Protein AF-A0A8T4PEE3-F1 (afdb_monomer_lite)

Radius of gyration: 17.76 Å; chains: 1; bounding box: 45×30×42 Å

Structure (mmCIF, N/CA/C/O backbone):
data_AF-A0A8T4PEE3-F1
#
_entry.id   AF-A0A8T4PEE3-F1
#
loop_
_atom_site.group_PDB
_atom_site.id
_atom_site.type_symbol
_atom_site.label_atom_id
_atom_site.label_alt_id
_atom_site.label_comp_id
_atom_site.label_asym_id
_atom_site.label_entity_id
_atom_site.label_seq_id
_atom_site.pdbx_PDB_ins_code
_atom_site.Cartn_x
_atom_site.Cartn_y
_atom_site.Cartn_z
_atom_site.occupancy
_atom_site.B_iso_or_equiv
_atom_site.auth_seq_id
_atom_site.auth_comp_id
_atom_site.auth_asym_id
_atom_site.auth_atom_id
_atom_site.pdbx_PDB_model_num
ATOM 1 N N . THR A 1 1 ? 5.081 8.272 -14.768 1.00 90.62 1 THR A N 1
ATOM 2 C CA . THR A 1 1 ? 3.658 8.256 -15.190 1.00 90.62 1 THR A CA 1
ATOM 3 C C . THR A 1 1 ? 3.079 6.854 -15.127 1.00 90.62 1 THR A C 1
ATOM 5 O O . THR A 1 1 ? 3.819 5.908 -14.892 1.00 90.62 1 THR A O 1
ATOM 8 N N . SER A 1 2 ? 1.758 6.675 -15.282 1.00 89.69 2 SER A N 1
ATOM 9 C CA . SER A 1 2 ? 1.177 5.319 -15.369 1.00 89.69 2 SER A CA 1
ATOM 10 C C . SER A 1 2 ? 1.659 4.556 -16.602 1.00 89.69 2 SER A C 1
ATOM 12 O O . SER A 1 2 ? 1.736 3.332 -16.565 1.00 89.69 2 SER A O 1
ATOM 14 N N . ASP A 1 3 ? 1.981 5.282 -17.671 1.00 93.00 3 ASP A N 1
ATOM 15 C CA . ASP A 1 3 ? 2.460 4.705 -18.924 1.00 93.00 3 ASP A CA 1
ATOM 16 C C . ASP A 1 3 ? 3.915 4.253 -18.788 1.00 93.00 3 ASP A C 1
ATOM 18 O O . ASP A 1 3 ? 4.236 3.140 -19.185 1.00 93.00 3 ASP A O 1
ATOM 22 N N . GLU A 1 4 ? 4.760 5.026 -18.096 1.00 94.25 4 GLU A N 1
ATOM 23 C CA . GLU A 1 4 ? 6.099 4.566 -17.691 1.00 94.25 4 GLU A CA 1
ATOM 24 C C . GLU A 1 4 ? 6.039 3.278 -16.862 1.00 94.25 4 GLU A C 1
ATOM 26 O O . GLU A 1 4 ? 6.769 2.335 -17.148 1.00 94.25 4 GLU A O 1
ATOM 31 N N . VAL A 1 5 ? 5.145 3.198 -15.867 1.00 94.38 5 VAL A N 1
ATOM 32 C CA . VAL A 1 5 ? 4.981 1.971 -15.066 1.00 94.38 5 VAL A CA 1
ATOM 33 C C . VAL A 1 5 ? 4.550 0.798 -15.949 1.00 94.38 5 VAL A C 1
ATOM 35 O O . VAL A 1 5 ? 5.030 -0.315 -15.763 1.00 94.38 5 VAL A O 1
ATOM 38 N N . CYS A 1 6 ? 3.667 1.033 -16.922 1.00 95.69 6 CYS A N 1
ATOM 39 C CA . CYS A 1 6 ? 3.256 0.012 -17.883 1.00 95.69 6 CYS A CA 1
ATOM 40 C C . CYS A 1 6 ? 4.456 -0.516 -18.685 1.00 95.69 6 CYS A C 1
ATOM 42 O O . CYS A 1 6 ? 4.667 -1.727 -18.741 1.00 95.69 6 CYS A O 1
ATOM 44 N N . SER A 1 7 ? 5.274 0.388 -19.232 1.00 96.31 7 SER A N 1
ATOM 45 C CA . SER A 1 7 ? 6.491 0.036 -19.967 1.00 96.31 7 SER A CA 1
ATOM 46 C C . SER A 1 7 ? 7.468 -0.759 -19.099 1.00 96.31 7 SER A C 1
ATOM 48 O O . SER A 1 7 ? 7.923 -1.816 -19.519 1.00 96.31 7 SER A O 1
ATOM 50 N N . LEU A 1 8 ? 7.719 -0.321 -17.860 1.00 96.00 8 LEU A N 1
ATOM 51 C CA . LEU A 1 8 ? 8.599 -1.032 -16.924 1.00 96.00 8 LEU A CA 1
ATOM 52 C C . LEU A 1 8 ? 8.090 -2.444 -16.606 1.00 96.00 8 LEU A C 1
ATOM 54 O O . LEU A 1 8 ? 8.864 -3.394 -16.619 1.00 96.00 8 LEU A O 1
ATOM 58 N N . VAL A 1 9 ? 6.782 -2.611 -16.380 1.00 95.81 9 VAL A N 1
ATOM 59 C CA . VAL A 1 9 ? 6.176 -3.931 -16.131 1.00 95.81 9 VAL A CA 1
ATOM 60 C C . VAL A 1 9 ? 6.319 -4.855 -17.341 1.00 95.81 9 VAL A C 1
ATOM 62 O O . VAL A 1 9 ? 6.520 -6.057 -17.173 1.00 95.81 9 VAL A O 1
ATOM 65 N N . ILE A 1 10 ? 6.192 -4.321 -18.556 1.00 96.75 10 ILE A N 1
ATOM 66 C CA . ILE A 1 10 ? 6.371 -5.087 -19.793 1.00 96.75 10 ILE A CA 1
ATOM 67 C C . ILE A 1 10 ? 7.819 -5.562 -19.924 1.00 96.75 10 ILE A C 1
ATOM 69 O O . ILE A 1 10 ? 8.039 -6.742 -20.198 1.00 96.75 10 ILE A O 1
ATOM 73 N N . GLU A 1 11 ? 8.788 -4.674 -19.706 1.00 97.75 11 GLU A N 1
ATOM 74 C CA . GLU A 1 11 ? 10.210 -5.010 -19.810 1.00 97.75 11 GLU A CA 1
ATOM 75 C C . GLU A 1 11 ? 10.644 -6.020 -18.738 1.00 97.75 11 GLU A C 1
ATOM 77 O O . GLU A 1 11 ? 11.263 -7.029 -19.073 1.00 97.75 11 GLU A O 1
ATOM 82 N N . GLU A 1 12 ? 10.217 -5.843 -17.485 1.00 97.25 12 GLU A N 1
ATOM 83 C CA . GLU A 1 12 ? 10.487 -6.800 -16.399 1.00 97.25 12 GLU A CA 1
ATOM 84 C C . GLU A 1 12 ? 9.876 -8.179 -16.662 1.00 97.25 12 GLU A C 1
ATOM 86 O O . GLU A 1 12 ? 10.486 -9.219 -16.424 1.00 97.25 12 GLU A O 1
ATOM 91 N N . ARG A 1 13 ? 8.661 -8.240 -17.212 1.00 96.69 13 ARG A N 1
ATOM 92 C CA . ARG A 1 13 ? 8.061 -9.537 -17.550 1.00 96.69 13 ARG A CA 1
ATOM 93 C C . ARG A 1 13 ? 8.801 -10.237 -18.679 1.00 96.69 13 ARG A C 1
ATOM 95 O O . ARG A 1 13 ? 8.933 -11.457 -18.626 1.00 96.69 13 ARG A O 1
ATOM 102 N N . LYS A 1 14 ? 9.298 -9.496 -19.674 1.00 97.62 14 LYS A N 1
ATOM 103 C CA . LYS A 1 14 ? 10.133 -10.064 -20.742 1.00 97.62 14 LYS A CA 1
ATOM 104 C C . LYS A 1 14 ? 11.449 -10.600 -20.182 1.00 97.62 14 LYS A C 1
ATOM 106 O O . LYS A 1 14 ? 11.803 -11.736 -20.499 1.00 97.62 14 LYS A O 1
ATOM 111 N N . SER A 1 15 ? 12.144 -9.821 -19.349 1.00 98.06 15 SER A N 1
ATOM 112 C CA . SER A 1 15 ? 13.433 -10.217 -18.763 1.00 98.06 15 SER A CA 1
ATOM 113 C C . SER A 1 15 ? 13.290 -11.471 -17.893 1.00 98.06 15 SER A C 1
ATOM 115 O O . SER A 1 15 ? 14.085 -12.403 -18.011 1.00 98.06 15 SER A O 1
ATOM 117 N N . LEU A 1 16 ? 12.211 -11.548 -17.110 1.00 97.69 16 LEU A N 1
ATOM 118 C CA . LEU A 1 16 ? 11.888 -12.672 -16.230 1.00 97.69 16 LEU A CA 1
ATOM 119 C C . LEU A 1 16 ? 11.141 -13.822 -16.929 1.00 97.69 16 LEU A C 1
ATOM 121 O O . LEU A 1 16 ? 10.792 -14.806 -16.279 1.00 97.69 16 LEU A O 1
ATOM 125 N N . ARG A 1 17 ? 10.879 -13.721 -18.242 1.00 97.44 17 ARG A N 1
ATOM 126 C CA . ARG A 1 17 ? 10.107 -14.700 -19.038 1.00 97.44 17 ARG A CA 1
ATOM 127 C C . ARG A 1 17 ? 8.732 -15.031 -18.437 1.00 97.44 17 ARG A C 1
ATOM 129 O O . ARG A 1 17 ? 8.264 -16.167 -18.495 1.00 97.44 17 ARG A O 1
AT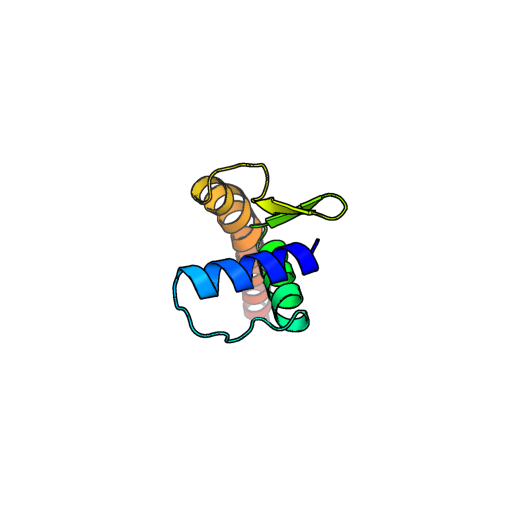OM 136 N N . LEU A 1 18 ? 8.073 -14.029 -17.863 1.00 96.69 18 LEU A N 1
ATOM 137 C CA . LEU A 1 18 ? 6.742 -14.150 -17.278 1.00 96.69 18 LEU A CA 1
ATOM 138 C C . LEU A 1 18 ? 5.646 -13.990 -18.347 1.00 96.69 18 LEU A C 1
ATOM 140 O O . LEU A 1 18 ? 5.819 -13.238 -19.309 1.00 96.69 18 LEU A O 1
ATOM 144 N N . PRO A 1 19 ? 4.469 -14.619 -18.170 1.00 96.69 19 PRO A N 1
ATOM 145 C CA . PRO A 1 19 ? 3.331 -14.413 -19.061 1.00 96.69 19 PRO A CA 1
ATOM 146 C C . PRO A 1 19 ? 2.916 -12.939 -19.157 1.00 96.69 19 PRO A C 1
ATOM 148 O O . PRO A 1 19 ? 2.865 -12.222 -18.155 1.00 96.69 19 PRO A O 1
ATOM 151 N N . MET A 1 20 ? 2.504 -12.492 -20.344 1.00 95.50 20 MET A N 1
ATOM 152 C CA . MET A 1 20 ? 2.072 -11.108 -20.608 1.00 95.50 20 MET A CA 1
ATOM 153 C C . MET A 1 20 ? 0.608 -10.843 -20.204 1.00 95.50 20 MET A C 1
ATOM 155 O O . MET A 1 20 ? -0.172 -10.236 -20.932 1.00 95.50 20 MET A O 1
ATOM 159 N N . LEU A 1 21 ? 0.216 -11.311 -19.016 1.00 94.38 21 LEU A N 1
ATOM 160 C CA . LEU A 1 21 ? -1.157 -11.243 -18.505 1.00 94.38 21 LEU A CA 1
ATOM 161 C C . LEU A 1 21 ? -1.406 -10.011 -17.626 1.00 94.38 21 LEU A C 1
ATOM 163 O O . LEU A 1 21 ? -0.717 -9.793 -16.631 1.00 94.38 21 LEU A O 1
ATOM 167 N N . GLY A 1 22 ? -2.440 -9.228 -17.935 1.00 92.69 22 GLY A N 1
ATOM 168 C CA . GLY A 1 22 ? -2.821 -8.069 -17.116 1.00 92.69 22 GLY A CA 1
ATOM 169 C C . GLY A 1 22 ? -1.925 -6.837 -17.297 1.00 92.69 22 GLY A C 1
ATOM 170 O O . GLY A 1 22 ? -1.932 -5.956 -16.441 1.00 92.69 22 GLY A O 1
ATOM 171 N N . ILE A 1 23 ? -1.187 -6.751 -18.404 1.00 95.31 23 ILE A N 1
ATOM 172 C CA . ILE A 1 23 ? -0.326 -5.604 -18.747 1.00 95.31 23 ILE A CA 1
ATOM 173 C C . ILE A 1 23 ? -1.087 -4.426 -19.372 1.00 95.31 23 ILE A C 1
ATOM 175 O O . ILE A 1 23 ? -0.511 -3.368 -19.586 1.00 95.31 23 ILE A O 1
ATOM 179 N N . ALA A 1 24 ? -2.378 -4.587 -19.686 1.00 95.06 24 ALA A N 1
ATOM 180 C CA . ALA A 1 24 ? -3.174 -3.520 -20.284 1.00 95.06 24 ALA A CA 1
ATOM 181 C C . ALA A 1 24 ? -3.155 -2.260 -19.401 1.00 95.06 24 ALA A C 1
ATOM 183 O O . ALA A 1 24 ? -3.342 -2.355 -18.185 1.00 95.06 24 ALA A O 1
ATOM 184 N N . SER A 1 25 ? -3.026 -1.072 -19.999 1.00 94.25 25 SER A N 1
ATOM 185 C CA . SER A 1 25 ? -2.889 0.188 -19.249 1.00 94.25 25 SER A CA 1
ATOM 186 C C . SER A 1 25 ? -4.052 0.441 -18.281 1.00 94.25 25 SER A C 1
ATOM 188 O O . SER A 1 25 ? -3.862 0.993 -17.198 1.00 94.25 25 SER A O 1
ATOM 190 N N . SER A 1 26 ? -5.267 -0.010 -18.619 1.00 96.12 26 SER A N 1
ATOM 191 C CA . SER A 1 26 ? -6.427 0.046 -17.715 1.00 96.12 26 SER A CA 1
ATOM 192 C C . SER A 1 26 ? -6.228 -0.791 -16.447 1.00 96.12 26 SER A C 1
ATOM 194 O O . SER A 1 26 ? -6.628 -0.374 -15.360 1.00 96.12 26 SER A O 1
ATOM 196 N N . ASN A 1 27 ? -5.571 -1.944 -16.567 1.00 96.56 27 ASN A N 1
ATOM 197 C CA . ASN A 1 27 ? -5.246 -2.809 -15.445 1.00 96.56 27 ASN A CA 1
ATOM 198 C C . ASN A 1 27 ? -4.116 -2.231 -14.593 1.00 96.56 27 ASN A C 1
ATOM 200 O O . ASN A 1 27 ? -4.253 -2.188 -13.374 1.00 96.56 27 ASN A O 1
ATOM 204 N N . ILE A 1 28 ? -3.061 -1.704 -15.221 1.00 95.94 28 ILE A N 1
ATOM 205 C CA . ILE A 1 28 ? -1.966 -1.022 -14.514 1.00 95.94 28 ILE A CA 1
ATOM 206 C C . ILE A 1 28 ? -2.507 0.140 -13.673 1.00 95.94 28 ILE A C 1
ATOM 208 O O . ILE A 1 28 ? -2.210 0.231 -12.484 1.00 95.94 28 ILE A O 1
ATOM 212 N N . ARG A 1 29 ? -3.398 0.972 -14.231 1.00 95.06 29 ARG A N 1
ATOM 213 C CA . ARG A 1 29 ? -4.049 2.058 -13.476 1.00 95.06 29 ARG A CA 1
ATOM 214 C C . ARG A 1 29 ? -4.872 1.551 -12.289 1.00 95.06 29 ARG A C 1
ATOM 216 O O . ARG A 1 29 ? -4.816 2.157 -11.221 1.00 95.06 29 ARG A O 1
ATOM 223 N N . ARG A 1 30 ? -5.613 0.446 -12.445 1.00 96.44 30 ARG A N 1
ATOM 224 C CA . ARG A 1 30 ? -6.352 -0.177 -11.331 1.00 96.44 30 ARG A CA 1
ATOM 225 C C . ARG A 1 30 ? -5.415 -0.685 -10.240 1.00 96.44 30 ARG A C 1
ATOM 227 O O . ARG A 1 30 ? -5.699 -0.457 -9.070 1.00 96.44 30 ARG A O 1
ATOM 234 N N . GLN A 1 31 ? -4.310 -1.331 -10.604 1.00 95.94 31 GLN A N 1
ATOM 235 C CA . GLN A 1 31 ? -3.337 -1.817 -9.625 1.00 95.94 31 GLN A CA 1
ATOM 236 C C . GLN A 1 31 ? -2.666 -0.657 -8.888 1.00 95.94 31 GLN A C 1
ATOM 238 O O . GLN A 1 31 ? -2.658 -0.645 -7.665 1.00 95.94 31 GLN A O 1
ATOM 243 N N . LEU A 1 32 ? -2.228 0.382 -9.602 1.00 95.31 32 LEU A N 1
ATOM 244 C CA . LEU A 1 32 ? -1.688 1.597 -8.985 1.00 95.31 32 LEU A CA 1
ATOM 245 C C . LEU A 1 32 ? -2.690 2.264 -8.035 1.00 95.31 32 LEU A C 1
ATOM 247 O O . LEU A 1 32 ? -2.299 2.743 -6.973 1.00 95.31 32 LEU A O 1
ATOM 251 N N . LYS A 1 33 ? -3.985 2.274 -8.382 1.00 95.25 33 LYS A N 1
ATOM 252 C CA . LYS A 1 33 ? -5.037 2.746 -7.475 1.00 95.25 33 LYS A CA 1
ATOM 253 C C . LYS A 1 33 ? -5.104 1.883 -6.212 1.00 95.25 33 LYS A C 1
ATOM 255 O O . LYS A 1 33 ? -5.034 2.440 -5.129 1.00 95.25 33 LYS A O 1
ATOM 260 N N . ARG A 1 34 ? -5.167 0.553 -6.341 1.00 95.31 34 ARG A N 1
ATOM 261 C CA . ARG A 1 34 ? -5.214 -0.370 -5.190 1.00 95.31 34 ARG A CA 1
ATOM 262 C C . ARG A 1 34 ? -4.022 -0.186 -4.259 1.00 95.31 34 ARG A C 1
ATOM 264 O O . ARG A 1 34 ? -4.214 -0.098 -3.057 1.00 95.31 34 ARG A O 1
ATOM 271 N N . LEU A 1 35 ? -2.816 -0.088 -4.819 1.00 94.19 35 LEU A N 1
ATOM 272 C CA . LEU A 1 35 ? -1.591 0.131 -4.050 1.00 94.19 35 LEU A CA 1
ATOM 273 C C . LEU A 1 35 ? -1.617 1.470 -3.297 1.00 94.19 35 LEU A C 1
ATOM 275 O O . LEU A 1 35 ? -1.112 1.559 -2.183 1.00 94.19 35 LEU A O 1
ATOM 279 N N . LYS A 1 36 ? -2.216 2.506 -3.890 1.00 93.00 36 LYS A N 1
ATOM 280 C CA . LYS A 1 36 ? -2.392 3.810 -3.243 1.00 93.00 36 LYS A CA 1
ATOM 281 C C . LYS A 1 36 ? -3.465 3.767 -2.155 1.00 93.00 36 LYS A C 1
ATOM 283 O O . LYS A 1 36 ? -3.279 4.363 -1.102 1.00 93.00 36 LYS A O 1
ATOM 288 N N . ASP A 1 37 ? -4.567 3.062 -2.402 1.00 92.81 37 ASP A N 1
ATOM 289 C CA . ASP A 1 37 ? -5.679 2.929 -1.456 1.00 92.81 37 ASP A CA 1
ATOM 290 C C . ASP A 1 37 ? -5.240 2.182 -0.178 1.00 92.81 37 ASP A C 1
ATOM 292 O O . ASP A 1 37 ? -5.722 2.500 0.904 1.00 92.81 37 ASP A O 1
ATOM 296 N N . ILE A 1 38 ? -4.273 1.257 -0.279 1.00 91.75 38 ILE A N 1
ATOM 297 C CA . ILE A 1 38 ? -3.624 0.603 0.878 1.00 91.75 38 ILE A CA 1
ATOM 298 C C . ILE A 1 38 ? -2.392 1.357 1.404 1.00 91.75 38 ILE A C 1
ATOM 300 O O . ILE A 1 38 ? -1.642 0.816 2.207 1.00 91.75 38 ILE A O 1
ATOM 304 N N . LEU A 1 39 ? -2.157 2.587 0.939 1.00 90.69 39 LEU A N 1
ATOM 305 C CA . LEU A 1 39 ? -1.080 3.473 1.398 1.00 90.69 39 LEU A CA 1
ATOM 306 C C . LEU A 1 39 ? 0.354 2.991 1.101 1.00 90.69 39 LEU A C 1
ATOM 308 O O . LEU A 1 39 ? 1.303 3.560 1.639 1.00 90.69 39 LEU A O 1
ATOM 312 N N . LEU A 1 40 ? 0.528 2.000 0.216 1.00 91.50 40 LEU A N 1
ATOM 313 C CA . LEU A 1 40 ? 1.842 1.444 -0.135 1.00 91.50 40 LEU A CA 1
ATOM 314 C C . LEU A 1 40 ? 2.620 2.332 -1.113 1.00 91.50 40 LEU A C 1
ATOM 316 O O . LEU A 1 40 ? 3.845 2.430 -1.052 1.00 91.50 40 LEU A O 1
ATOM 320 N N . VAL A 1 41 ? 1.904 2.975 -2.036 1.00 92.75 41 VAL A N 1
ATOM 321 C CA . VAL A 1 41 ? 2.491 3.893 -3.019 1.00 92.75 41 VAL A CA 1
ATOM 322 C C . VAL A 1 41 ? 1.801 5.243 -2.971 1.00 92.75 41 VAL A C 1
ATOM 324 O O . VAL A 1 41 ? 0.604 5.344 -2.707 1.00 92.75 41 VAL A O 1
ATOM 327 N N . GLU A 1 42 ? 2.537 6.287 -3.320 1.00 91.00 42 GLU A N 1
ATOM 328 C CA . GLU A 1 42 ? 1.991 7.627 -3.487 1.00 91.00 42 GLU A CA 1
ATOM 329 C C . GLU A 1 42 ? 2.285 8.179 -4.881 1.00 91.00 42 GLU A C 1
ATOM 331 O O . GLU A 1 42 ? 3.262 7.810 -5.540 1.00 91.00 42 GLU A O 1
ATOM 336 N N . LYS A 1 43 ? 1.411 9.080 -5.341 1.00 90.00 43 LYS A N 1
ATOM 337 C CA . LYS A 1 43 ? 1.599 9.807 -6.595 1.00 90.00 43 LYS A CA 1
ATOM 338 C C . LYS A 1 43 ? 2.161 11.192 -6.281 1.00 90.00 43 LYS A C 1
ATOM 340 O O . LYS A 1 43 ? 1.485 11.998 -5.647 1.00 90.00 43 LYS A O 1
ATOM 345 N N . ARG A 1 44 ? 3.369 11.485 -6.762 1.00 88.19 44 ARG A N 1
ATOM 346 C CA . ARG A 1 44 ? 3.996 12.815 -6.705 1.00 88.19 44 ARG A CA 1
ATOM 347 C C . ARG A 1 44 ? 4.068 13.374 -8.119 1.00 88.19 44 ARG A C 1
ATOM 349 O O . ARG A 1 44 ? 4.766 12.820 -8.963 1.00 88.19 44 ARG A O 1
ATOM 356 N N . LEU A 1 45 ? 3.338 14.462 -8.379 1.00 86.94 45 LEU A N 1
ATOM 357 C CA . LEU A 1 45 ? 3.191 15.046 -9.719 1.00 86.94 45 LEU A CA 1
ATOM 358 C C . LEU A 1 45 ? 2.747 13.976 -10.734 1.00 86.94 45 LEU A C 1
ATOM 360 O O . LEU A 1 45 ? 1.635 13.454 -10.647 1.00 86.94 45 LEU A O 1
ATOM 364 N N . ASN A 1 46 ? 3.637 13.609 -11.654 1.00 85.81 46 ASN A N 1
ATOM 365 C CA . ASN A 1 46 ? 3.406 12.629 -12.706 1.00 85.81 46 ASN A CA 1
ATOM 366 C C . ASN A 1 46 ? 4.094 11.280 -12.444 1.00 85.81 46 ASN A C 1
ATOM 368 O O . ASN A 1 46 ? 4.056 10.411 -13.312 1.00 85.81 46 ASN A O 1
ATOM 372 N N . ALA A 1 47 ? 4.676 11.063 -11.264 1.00 87.25 47 ALA A N 1
ATOM 373 C CA . ALA A 1 47 ? 5.393 9.842 -10.902 1.00 87.25 47 ALA A CA 1
ATOM 374 C C . ALA A 1 47 ? 4.732 9.098 -9.732 1.00 87.25 47 ALA A C 1
ATOM 376 O O . ALA A 1 47 ? 3.983 9.676 -8.941 1.00 87.25 47 ALA A O 1
ATOM 377 N N . TYR A 1 48 ? 5.022 7.802 -9.642 1.00 91.12 48 TYR A N 1
ATOM 378 C CA . TYR A 1 48 ? 4.644 6.941 -8.523 1.00 91.12 48 TYR A CA 1
ATOM 379 C C . TYR A 1 48 ? 5.909 6.547 -7.765 1.00 91.12 48 TYR A C 1
ATOM 381 O O . TYR A 1 48 ? 6.928 6.272 -8.395 1.00 91.12 48 TYR A O 1
ATOM 389 N N . ARG A 1 49 ? 5.842 6.508 -6.434 1.00 89.44 49 ARG A N 1
ATOM 390 C CA . ARG A 1 49 ? 6.925 6.010 -5.576 1.00 89.44 49 ARG A CA 1
ATOM 391 C C . ARG A 1 49 ? 6.371 5.205 -4.407 1.00 89.44 49 ARG A C 1
ATOM 393 O O . ARG A 1 49 ? 5.204 5.372 -4.051 1.00 89.44 49 ARG A O 1
ATOM 400 N N . ILE A 1 50 ? 7.215 4.358 -3.821 1.00 89.06 50 ILE A N 1
ATOM 401 C CA . ILE A 1 50 ? 6.944 3.738 -2.519 1.00 89.06 50 ILE A CA 1
ATOM 402 C C . ILE A 1 50 ? 6.774 4.863 -1.493 1.00 89.06 50 ILE A C 1
ATOM 404 O O . ILE A 1 50 ? 7.498 5.862 -1.547 1.00 89.06 50 ILE A O 1
ATOM 408 N N . ALA A 1 51 ? 5.774 4.738 -0.624 1.00 85.50 51 ALA A N 1
ATOM 409 C CA . ALA A 1 51 ? 5.458 5.770 0.352 1.00 85.50 51 ALA A CA 1
ATOM 410 C C . ALA A 1 51 ? 6.693 6.136 1.200 1.00 85.50 51 ALA A C 1
ATOM 412 O O . ALA A 1 51 ? 7.342 5.267 1.771 1.00 85.50 51 ALA A O 1
ATOM 413 N N . GLU A 1 52 ? 7.019 7.433 1.237 1.00 72.25 52 GLU A N 1
ATOM 414 C CA . GLU A 1 52 ? 8.038 8.035 2.120 1.00 72.25 52 GLU A CA 1
ATOM 415 C C . GLU A 1 52 ? 9.482 7.525 1.995 1.00 72.25 52 GLU A C 1
ATOM 417 O O . GLU A 1 52 ? 10.327 7.922 2.786 1.00 72.25 52 GLU A O 1
ATOM 422 N N . ASN A 1 53 ? 9.814 6.738 0.963 1.00 73.44 53 ASN A N 1
ATOM 423 C CA . ASN A 1 53 ? 11.099 6.018 0.876 1.00 73.44 53 ASN A CA 1
ATOM 424 C C . ASN A 1 53 ? 11.372 5.116 2.099 1.00 73.44 53 ASN A C 1
ATOM 426 O O . ASN A 1 53 ? 12.516 4.725 2.332 1.00 73.44 53 ASN A O 1
ATOM 430 N N . SER A 1 54 ? 10.331 4.783 2.860 1.00 79.81 54 SER A N 1
ATOM 431 C CA . SER A 1 54 ? 10.400 3.891 4.010 1.00 79.81 54 SER A CA 1
ATOM 432 C C . SER A 1 54 ? 10.523 2.437 3.559 1.00 79.81 54 SER A C 1
ATOM 434 O O . SER A 1 54 ? 10.221 2.076 2.413 1.00 79.81 54 SER A O 1
ATOM 436 N N . SER A 1 55 ? 10.961 1.573 4.473 1.00 88.75 55 SER A N 1
ATOM 437 C CA . SER A 1 55 ? 10.955 0.132 4.210 1.00 88.75 55 SER A CA 1
ATOM 438 C C . SER A 1 55 ? 9.517 -0.391 4.080 1.00 88.75 55 SER A C 1
ATOM 440 O O . SER A 1 55 ? 8.584 0.167 4.655 1.00 88.75 55 SER A O 1
ATOM 442 N N . LEU A 1 56 ? 9.317 -1.500 3.356 1.00 88.50 56 LEU A N 1
ATOM 443 C CA . LEU A 1 56 ? 7.987 -2.120 3.257 1.00 88.50 56 LEU A CA 1
ATOM 444 C C . LEU A 1 56 ? 7.430 -2.520 4.629 1.00 88.50 56 LEU A C 1
ATOM 446 O O . LEU A 1 56 ? 6.220 -2.445 4.826 1.00 88.50 56 LEU A O 1
ATOM 450 N N . ASN A 1 57 ? 8.304 -2.920 5.560 1.00 91.38 57 ASN A N 1
ATOM 451 C CA . ASN A 1 57 ? 7.894 -3.279 6.912 1.00 91.38 57 ASN A CA 1
ATOM 452 C C . ASN A 1 57 ? 7.363 -2.060 7.677 1.00 91.38 57 ASN A C 1
ATOM 454 O O . ASN A 1 57 ? 6.261 -2.088 8.204 1.00 91.38 57 ASN A O 1
ATOM 458 N N . GLU A 1 58 ? 8.100 -0.954 7.643 1.00 91.31 58 GLU A N 1
ATOM 459 C CA .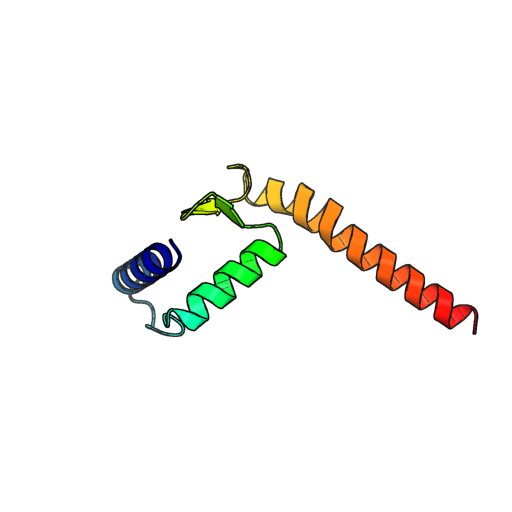 GLU A 1 58 ? 7.692 0.303 8.277 1.00 91.31 58 GLU A CA 1
ATOM 460 C C . GLU A 1 58 ? 6.374 0.840 7.695 1.00 91.31 58 GLU A C 1
ATOM 462 O O . GLU A 1 58 ? 5.482 1.251 8.433 1.00 91.31 58 GLU A O 1
ATOM 467 N N . ILE A 1 59 ? 6.199 0.767 6.370 1.00 90.75 59 ILE A N 1
ATOM 468 C CA . ILE A 1 59 ? 4.936 1.145 5.720 1.00 90.75 59 ILE A CA 1
ATOM 469 C C . ILE A 1 59 ? 3.786 0.263 6.210 1.00 90.75 59 ILE A C 1
ATOM 471 O O . ILE A 1 59 ? 2.683 0.763 6.444 1.00 90.75 59 ILE A O 1
ATOM 475 N N . PHE A 1 60 ? 4.025 -1.040 6.352 1.00 91.81 60 PHE A N 1
ATOM 476 C CA . PHE A 1 60 ? 3.017 -1.958 6.854 1.00 91.81 60 PHE A CA 1
ATOM 477 C C . PHE A 1 60 ? 2.626 -1.618 8.295 1.00 91.81 60 PHE A C 1
ATOM 479 O O . PHE A 1 60 ? 1.446 -1.385 8.548 1.00 91.81 60 PHE A O 1
ATOM 486 N N . GLU A 1 61 ? 3.591 -1.515 9.207 1.00 93.38 61 GLU A N 1
ATOM 487 C CA . GLU A 1 61 ? 3.340 -1.238 10.626 1.00 93.38 61 GLU A CA 1
ATOM 488 C C . GLU A 1 61 ? 2.638 0.117 10.827 1.00 93.38 61 GLU A C 1
ATOM 490 O O . GLU A 1 61 ? 1.584 0.197 11.461 1.00 93.38 61 GLU A O 1
ATOM 495 N N . GLU A 1 62 ? 3.168 1.195 10.246 1.00 91.56 62 GLU A N 1
ATOM 496 C CA . GLU A 1 62 ? 2.673 2.548 10.520 1.00 91.56 62 GLU A CA 1
ATOM 497 C C . GLU A 1 62 ? 1.385 2.885 9.764 1.00 91.56 62 GLU A C 1
ATOM 499 O O . GLU A 1 62 ? 0.464 3.494 10.314 1.00 91.56 62 GLU A O 1
ATOM 504 N N . ARG A 1 63 ? 1.285 2.496 8.488 1.00 89.44 63 ARG A N 1
ATOM 505 C CA . ARG A 1 63 ? 0.184 2.944 7.619 1.00 89.44 63 ARG A CA 1
ATOM 506 C C . ARG A 1 63 ? -0.905 1.897 7.478 1.00 89.44 63 ARG A C 1
ATOM 508 O O . ARG A 1 63 ? -2.089 2.241 7.462 1.00 89.44 63 ARG A O 1
ATOM 515 N N . ILE A 1 64 ? -0.531 0.628 7.350 1.00 90.69 64 ILE A N 1
ATOM 516 C CA . ILE A 1 64 ? -1.506 -0.439 7.123 1.00 90.69 64 ILE A CA 1
ATOM 517 C C . ILE A 1 64 ? -2.069 -0.908 8.461 1.00 90.69 64 ILE A C 1
ATOM 519 O O . ILE A 1 64 ? -3.280 -0.868 8.652 1.00 90.69 64 ILE A O 1
ATOM 523 N N . GLU A 1 65 ? -1.225 -1.300 9.405 1.00 92.94 65 GLU A N 1
ATOM 524 C CA . GLU A 1 65 ? -1.657 -1.877 10.674 1.00 92.94 65 GLU A CA 1
ATOM 525 C C . GLU A 1 65 ? -2.214 -0.819 11.634 1.00 92.94 65 GLU A C 1
ATOM 527 O O . GLU A 1 65 ? -3.409 -0.839 11.952 1.00 92.94 65 GLU A O 1
ATOM 532 N N . LYS A 1 66 ? -1.381 0.143 12.051 1.00 93.25 66 LYS A N 1
ATOM 533 C CA . LYS A 1 66 ? -1.762 1.155 13.051 1.00 93.25 66 LYS A CA 1
ATOM 534 C C . LYS A 1 66 ? -2.813 2.138 12.551 1.00 93.25 66 LYS A C 1
ATOM 536 O O . LYS A 1 66 ? -3.620 2.618 13.334 1.00 93.25 66 LYS A O 1
ATOM 541 N N . PHE A 1 67 ? -2.835 2.453 11.260 1.00 91.12 67 PHE A N 1
ATOM 542 C CA . PHE A 1 67 ? -3.780 3.439 10.734 1.00 91.12 67 PHE A CA 1
ATOM 543 C C . PHE A 1 67 ? -4.981 2.790 10.037 1.00 91.12 67 PHE A C 1
ATOM 545 O O . PHE A 1 67 ? -6.115 2.892 10.518 1.00 91.12 67 PHE A O 1
ATOM 552 N N . LEU A 1 68 ? -4.759 2.105 8.911 1.00 91.75 68 LEU A N 1
ATOM 553 C CA . LEU A 1 68 ? -5.847 1.594 8.074 1.00 91.75 68 LEU A CA 1
ATOM 554 C C . LEU A 1 68 ? -6.659 0.494 8.778 1.00 91.75 68 LEU A C 1
ATOM 556 O O . LEU A 1 68 ? -7.883 0.608 8.886 1.00 91.75 68 LEU A O 1
ATOM 560 N N . LEU A 1 69 ? -6.001 -0.555 9.276 1.00 94.75 69 LEU A N 1
ATOM 561 C CA . LEU A 1 69 ? -6.669 -1.683 9.927 1.00 94.75 69 LEU A CA 1
ATOM 562 C 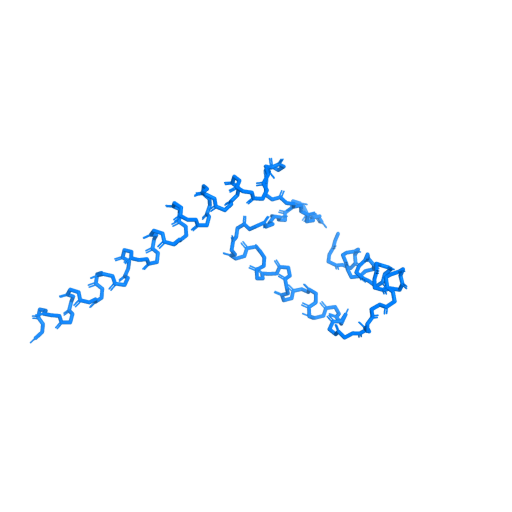C . LEU A 1 69 ? -7.291 -1.276 11.262 1.00 94.75 69 LEU A C 1
ATOM 564 O O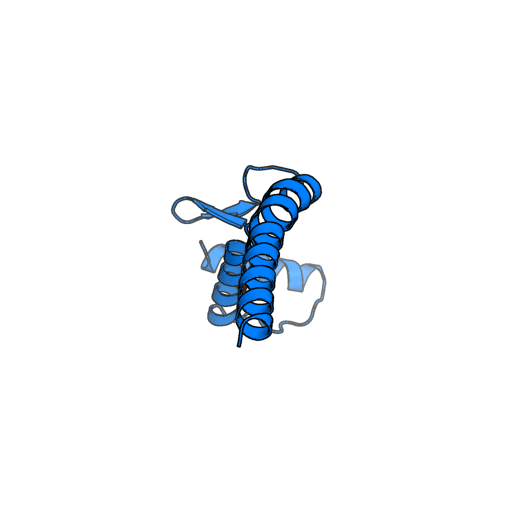 . LEU A 1 69 ? -8.419 -1.683 11.547 1.00 94.75 69 LEU A O 1
ATOM 568 N N . GLN A 1 70 ? -6.619 -0.436 12.056 1.00 95.31 70 GLN A N 1
ATOM 569 C CA . GLN A 1 70 ? -7.198 0.081 13.297 1.00 95.31 70 GLN A CA 1
ATOM 570 C C . GLN A 1 70 ? -8.496 0.863 13.036 1.00 95.31 70 GLN A C 1
ATOM 572 O O . GLN A 1 70 ? -9.496 0.631 13.721 1.00 95.31 70 GLN A O 1
ATOM 577 N N . SER A 1 71 ? -8.518 1.735 12.021 1.00 94.69 71 SER A N 1
ATOM 578 C CA . SER A 1 71 ? -9.720 2.491 11.644 1.00 94.69 71 SER A CA 1
ATOM 579 C C . SER A 1 71 ? -10.862 1.573 11.193 1.00 94.69 71 SER A C 1
ATOM 581 O O . SER A 1 71 ? -11.995 1.711 11.664 1.00 94.69 71 SER A O 1
ATOM 583 N N . ILE A 1 72 ? -10.565 0.590 10.335 1.00 95.88 72 ILE A N 1
ATOM 584 C CA . ILE A 1 72 ? -11.547 -0.396 9.859 1.00 95.88 72 ILE A CA 1
ATOM 585 C C . ILE A 1 72 ? -12.128 -1.185 11.036 1.00 95.88 72 ILE A C 1
ATOM 587 O O . ILE A 1 72 ? -13.348 -1.273 11.180 1.00 95.88 72 ILE A O 1
ATOM 591 N N . ASN A 1 73 ? -11.269 -1.704 11.913 1.00 97.56 73 ASN A N 1
ATOM 592 C CA . ASN A 1 73 ? -11.688 -2.468 13.084 1.00 97.56 73 ASN A CA 1
ATOM 593 C C . ASN A 1 73 ? -12.548 -1.635 14.034 1.00 97.56 73 ASN A C 1
ATOM 595 O O . ASN A 1 73 ? -13.535 -2.142 14.564 1.00 97.56 73 ASN A O 1
ATOM 599 N N . SER A 1 74 ? -12.209 -0.359 14.238 1.00 97.44 74 SER A N 1
ATOM 600 C CA . SER A 1 74 ? -13.019 0.533 15.070 1.00 97.44 74 SER A CA 1
ATOM 601 C C . SER A 1 74 ? -14.431 0.701 14.509 1.00 97.44 74 SER A C 1
ATOM 603 O O . SER A 1 74 ? -15.395 0.621 15.265 1.00 97.44 74 SER A O 1
ATOM 605 N N . ARG A 1 75 ? -14.566 0.879 13.189 1.00 97.31 75 ARG A N 1
ATOM 606 C CA . ARG A 1 75 ? -15.877 1.020 12.535 1.00 97.31 75 ARG A CA 1
ATOM 607 C C . ARG A 1 75 ? -16.699 -0.259 12.606 1.00 97.31 75 ARG A C 1
ATOM 609 O O . ARG A 1 75 ? -17.892 -0.206 12.874 1.00 97.31 75 ARG A O 1
ATOM 616 N N . ILE A 1 76 ? -16.063 -1.412 12.395 1.00 98.06 76 ILE A N 1
ATOM 617 C CA . ILE A 1 76 ? -16.737 -2.708 12.528 1.00 98.06 76 ILE A CA 1
ATOM 618 C C . ILE A 1 76 ? -17.269 -2.875 13.954 1.00 98.06 76 ILE A C 1
ATOM 620 O O . ILE A 1 76 ? -18.437 -3.205 14.126 1.00 98.06 76 ILE A O 1
ATOM 624 N N . LYS A 1 77 ? -16.451 -2.593 14.976 1.00 98.00 77 LYS A N 1
ATOM 625 C CA . LYS A 1 77 ? -16.874 -2.669 16.384 1.00 98.00 77 LYS A CA 1
ATOM 626 C C . LYS A 1 77 ? -18.046 -1.739 16.697 1.00 98.00 77 LYS A C 1
ATO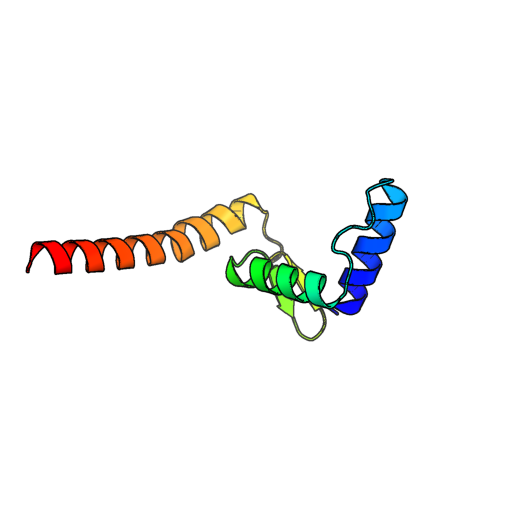M 628 O O . LYS A 1 77 ? -18.934 -2.130 17.446 1.00 98.00 77 LYS A O 1
ATOM 633 N N . GLU A 1 78 ? -18.065 -0.538 16.124 1.00 97.94 78 GLU A N 1
ATOM 634 C CA . GLU A 1 78 ? -19.189 0.392 16.262 1.00 97.94 78 GLU A CA 1
ATOM 635 C C . GLU A 1 78 ? -20.482 -0.193 15.677 1.00 97.94 78 GLU A C 1
ATOM 637 O O . GLU A 1 78 ? -21.515 -0.179 16.344 1.00 97.94 78 GLU A O 1
ATOM 642 N N . TYR A 1 79 ? -20.420 -0.762 14.468 1.00 97.75 79 TYR A N 1
ATOM 643 C CA . TYR A 1 79 ? -21.578 -1.403 13.840 1.00 97.75 79 TYR A CA 1
ATOM 644 C C . TYR A 1 79 ? -22.073 -2.612 14.628 1.00 97.75 79 TYR A C 1
ATOM 646 O O . TYR A 1 79 ? -23.277 -2.755 14.811 1.00 97.75 79 TYR A O 1
ATOM 654 N N . LEU A 1 80 ? -21.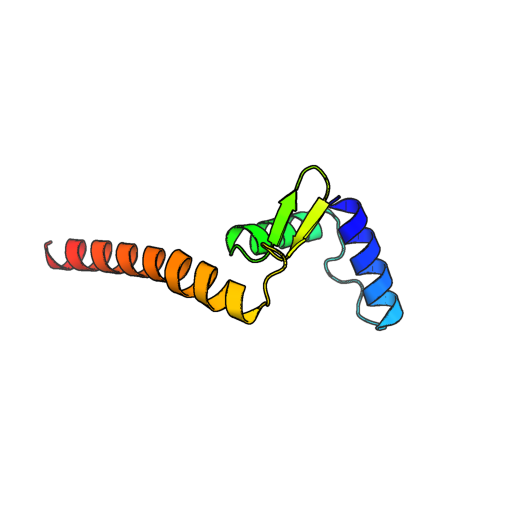163 -3.446 15.134 1.00 98.00 80 LEU A N 1
ATOM 655 C CA . LEU A 1 80 ? -21.523 -4.587 15.976 1.00 98.00 80 LEU A CA 1
ATOM 656 C C . LEU A 1 80 ? -22.239 -4.126 17.248 1.00 98.00 80 LEU A C 1
ATOM 658 O O . LEU A 1 80 ? -23.340 -4.585 17.524 1.00 98.00 80 LEU A O 1
ATOM 662 N N . LYS A 1 81 ? -21.683 -3.133 17.953 1.00 98.06 81 LYS A N 1
ATOM 663 C CA . LYS A 1 81 ? -22.313 -2.577 19.155 1.00 98.06 81 LYS A CA 1
ATOM 664 C C . LYS A 1 81 ? -23.706 -2.010 18.869 1.00 98.06 81 LYS A C 1
ATOM 666 O O . LYS A 1 81 ? -24.609 -2.166 19.679 1.00 98.06 81 LYS A O 1
ATOM 671 N N . LYS A 1 82 ? -23.891 -1.356 17.718 1.00 97.75 82 LYS A N 1
ATOM 672 C CA . LYS A 1 82 ? -25.198 -0.826 17.308 1.00 97.75 82 LYS A CA 1
ATOM 673 C C . LYS A 1 82 ? -26.227 -1.915 17.034 1.00 97.75 82 LYS A C 1
ATOM 675 O O . LYS A 1 82 ? -27.404 -1.667 17.250 1.00 97.75 82 LYS A O 1
ATOM 680 N N . ILE A 1 83 ? -25.792 -3.078 16.559 1.00 97.50 83 ILE A N 1
ATOM 681 C CA . ILE A 1 83 ? -26.665 -4.236 16.362 1.00 97.50 83 ILE A CA 1
ATOM 682 C C . ILE A 1 83 ? -27.038 -4.864 17.709 1.00 97.50 83 ILE A C 1
ATOM 684 O O . ILE A 1 83 ? -28.196 -5.204 17.891 1.00 97.50 83 ILE A O 1
ATOM 688 N N . ASP A 1 84 ? -26.101 -4.960 18.656 1.00 97.31 84 ASP A N 1
ATOM 689 C CA . ASP A 1 84 ? -26.374 -5.506 19.997 1.00 97.31 84 ASP A CA 1
ATOM 690 C C . ASP A 1 84 ? -27.329 -4.621 20.833 1.00 97.31 84 ASP A C 1
ATOM 692 O O . ASP A 1 84 ? -27.936 -5.094 21.790 1.00 97.31 84 ASP A O 1
ATOM 696 N N . GLU A 1 85 ? -27.438 -3.328 20.502 1.00 96.00 85 GLU A N 1
ATOM 697 C CA . GLU A 1 85 ? -28.351 -2.360 21.135 1.00 96.00 85 GLU A CA 1
ATOM 698 C C . GLU A 1 85 ? -29.791 -2.395 20.567 1.00 96.00 85 GLU A C 1
ATOM 700 O O . GLU A 1 85 ? -30.661 -1.720 21.126 1.00 96.00 85 GLU A O 1
ATOM 705 N N . LEU A 1 86 ? -30.039 -3.118 19.462 1.00 86.69 86 LEU A N 1
ATOM 706 C CA . LEU A 1 86 ? -31.357 -3.268 18.815 1.00 86.69 86 LEU A CA 1
ATOM 707 C C . LEU A 1 86 ? -32.175 -4.413 19.426 1.00 86.69 86 LEU A C 1
ATOM 709 O O . LEU A 1 86 ? -33.404 -4.213 19.560 1.00 86.69 86 LEU A O 1
#

Foldseek 3Di:
DLVVVLVVVVVVCVVVVHDPPQSPSVSSVVVLVVCVVQVQWDDDPPDIDGPPPDDPVCCCVPRRPPPVVVVVVVVVVVVVVVVVVD

pLDDT: mean 93.22, std 4.8, range [72.25, 98.06]

Sequence (86 aa):
TSDEVCSLVIEERKSLRLPMLGIASSNIRRQLKRLKDILLVEKRLNAYRIAENSSLNEIFEERIEKFLLQSINSRIKEYLKKIDEL

Secondary structure (DSSP, 8-state):
-HHHHHHHHHHHHHHTT---TT-SHHHHHHHHHHHHHTTSEEEETTEEEEGGG--HHHHIIIIIIIIIIHHHHHHHHHHHHHHHT-